Protein AF-U6F7P8-F1 (afdb_monomer)

Foldseek 3Di:
DVVVV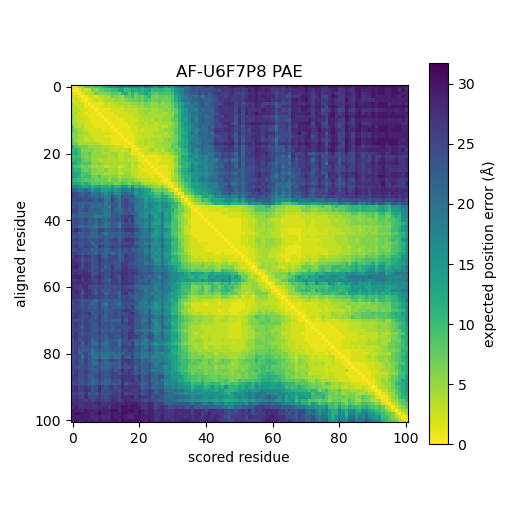VVVVVLVVVCVVVVHDPQRSCVVVPHDPPPVVVVVLVVCVVVQQKDWDDDPPDPDPVPIDIDGRDVVSVCCVVQPPVCVVCVVVVVCPPSPVDPPD

Organism: NCBI:txid1226334

Sequence (101 aa):
MKELNLDLKRLKAERVAKGLDQEQFAKKIGMSNGSSISAYLNNLIDLEIIERKQPIFENSPKKAIYAFKDNMFKFWFKFIAEAQDQIALERTKGILIGHYG

Secondary structure (DSSP, 8-state):
-HHHHHHHHHHHHHHHHTT--HHHHHHHTT--TTHHHHHHHHHHHHTTSEEEE--TT---GGG-EEEESSHHHHHIIIIIGGGHHHHHTT--TTTTS----

Radius of gyration: 21.0 Å; Cα contacts (8 Å, |Δi|>4): 57; chains: 1; bounding box: 41×50×42 Å

pLDDT: mean 76.89, std 13.51, range [39.69, 94.5]

Nearest PDB structures (foldseek):
  4kdp-assembly1_B  TM=4.256E-01  e=2.529E-02  Staphylococcus epidermidis ATCC 12228
  1j0r-assembly2_B  TM=4.481E-01  e=2.367E-02  Bacillus subtilis
  4eju-assembly1_A  TM=4.769E-01  e=5.236E-02  Staphylococcus epidermidis RP62A
  4kdp-assembly3_E  TM=4.440E-01  e=4.018E-02  Staphylococcus epidermidis ATCC 12228
  4zzl-assembly1_A  TM=3.939E-01  e=1.029E+00  Pseudomonas aeruginosa

Mean predicted aligned error: 14.49 Å

Solvent-accessible surface area (backbone atoms only — not comparable to full-atom values): 6248 Å² total; per-residue (Å²): 115,72,63,62,56,50,51,54,51,50,54,53,50,52,35,57,78,70,69,51,54,73,66,63,44,30,53,74,74,71,52,55,90,80,68,52,59,60,55,52,53,48,51,36,39,76,70,53,51,31,40,82,43,72,51,94,93,50,90,55,80,91,67,50,45,77,43,65,59,50,67,64,63,52,46,39,61,72,60,40,61,86,40,45,68,38,53,76,69,70,56,57,84,64,74,83,62,72,92,83,125

InterPro domains:
  IPR001387 Cro/C1-type, helix-turn-helix domain [PF01381] (11-43)
  IPR001387 Cro/C1-type, helix-turn-helix domain [PS50943] (11-43)
  IPR001387 Cro/C1-type, helix-turn-helix domain [cd00093] (9-52)
  IPR010982 Lambda repressor-like, DNA-binding domain superfamily [G3DSA:1.10.260.40] (8-88)
  IPR010982 Lambda repressor-like, DNA-binding domain superfamily [SSF47413] (9-44)

Structure (mmCIF, N/CA/C/O backbone):
data_AF-U6F7P8-F1
#
_entry.id   AF-U6F7P8-F1
#
loop_
_atom_site.group_PDB
_atom_site.id
_atom_site.type_symbol
_atom_site.label_atom_id
_atom_site.label_alt_id
_atom_site.label_comp_id
_atom_site.label_asym_id
_atom_site.label_entity_id
_atom_site.label_seq_id
_atom_site.pdbx_PDB_ins_code
_atom_site.Cartn_x
_atom_site.Cartn_y
_atom_site.Cartn_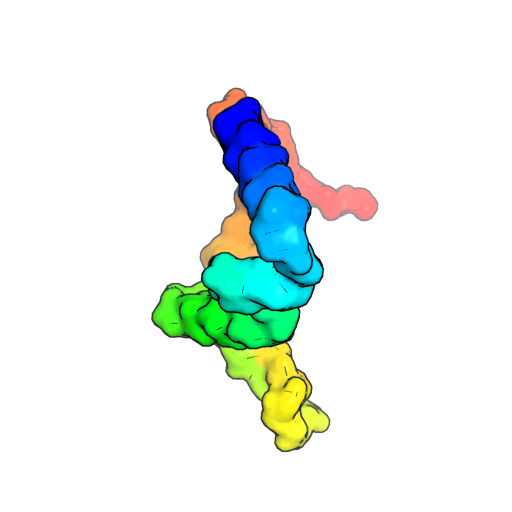z
_atom_site.occupancy
_atom_site.B_iso_or_equiv
_atom_site.auth_seq_id
_atom_site.auth_comp_id
_atom_site.auth_asym_id
_atom_site.auth_atom_id
_atom_site.pdbx_PDB_model_num
ATOM 1 N N . MET A 1 1 ? 5.619 16.842 -15.788 1.00 50.62 1 MET A N 1
ATOM 2 C CA . MET A 1 1 ? 6.120 17.372 -14.491 1.00 50.62 1 MET A CA 1
ATOM 3 C C . MET A 1 1 ? 6.026 18.898 -14.327 1.00 50.62 1 MET A C 1
ATOM 5 O O . MET A 1 1 ? 5.741 19.331 -13.218 1.00 50.62 1 MET A O 1
ATOM 9 N N . LYS A 1 2 ? 6.226 19.735 -15.366 1.00 49.28 2 LYS A N 1
ATOM 10 C CA . LYS A 1 2 ? 5.994 21.200 -15.266 1.00 49.28 2 LYS A CA 1
ATOM 11 C C . LYS A 1 2 ? 4.515 21.569 -15.040 1.00 49.28 2 LYS A C 1
ATOM 13 O O . LYS A 1 2 ? 4.241 22.419 -14.203 1.00 49.28 2 LYS A O 1
ATOM 18 N N . GLU A 1 3 ? 3.600 20.872 -15.713 1.00 48.66 3 GLU A N 1
ATOM 19 C CA . GLU A 1 3 ? 2.135 21.025 -15.592 1.00 48.66 3 GLU A CA 1
ATOM 20 C C . GLU A 1 3 ? 1.639 20.825 -14.146 1.00 48.66 3 GLU A C 1
ATOM 22 O O . GLU A 1 3 ? 1.049 21.723 -13.559 1.00 48.66 3 GLU A O 1
ATOM 27 N N . LEU A 1 4 ? 2.017 19.711 -13.505 1.00 54.81 4 LEU A N 1
ATOM 28 C CA . LEU A 1 4 ? 1.601 19.396 -12.128 1.00 54.81 4 LEU A CA 1
ATOM 29 C C . LEU A 1 4 ? 2.066 20.443 -11.097 1.00 54.81 4 LEU A C 1
ATOM 31 O O . LEU A 1 4 ? 1.343 20.785 -10.163 1.00 54.81 4 LEU A O 1
ATOM 35 N N . ASN A 1 5 ? 3.279 20.979 -11.269 1.00 60.94 5 ASN A N 1
ATOM 36 C CA . ASN A 1 5 ? 3.799 22.042 -10.406 1.00 60.94 5 ASN A CA 1
ATOM 37 C C . ASN A 1 5 ? 3.086 23.382 -10.634 1.00 60.94 5 ASN A C 1
ATOM 39 O O . ASN A 1 5 ? 2.985 24.187 -9.706 1.00 60.94 5 ASN A O 1
ATOM 43 N N . LEU A 1 6 ? 2.603 23.635 -11.852 1.00 60.31 6 LEU A N 1
ATOM 44 C CA . LEU A 1 6 ? 1.825 24.825 -12.172 1.00 60.31 6 LEU A CA 1
ATOM 45 C C . LEU A 1 6 ? 0.429 24.745 -11.544 1.00 60.31 6 LEU A C 1
ATOM 47 O O . LEU A 1 6 ? -0.015 25.717 -10.933 1.00 60.31 6 LEU A O 1
ATOM 51 N N . ASP A 1 7 ? -0.205 23.576 -11.595 1.00 72.19 7 ASP A N 1
ATOM 52 C CA . ASP A 1 7 ? -1.520 23.357 -10.991 1.00 72.19 7 ASP A CA 1
ATOM 53 C C . ASP A 1 7 ? -1.471 23.435 -9.465 1.00 72.19 7 ASP A C 1
ATOM 55 O O . ASP A 1 7 ? -2.301 24.107 -8.856 1.00 72.19 7 ASP A O 1
ATOM 59 N N . LEU A 1 8 ? -0.427 22.889 -8.833 1.00 67.31 8 LEU A N 1
ATOM 60 C CA . LEU A 1 8 ? -0.205 23.052 -7.391 1.00 67.31 8 LEU A CA 1
ATOM 61 C C . LEU A 1 8 ? -0.015 24.521 -6.982 1.00 67.31 8 LEU A C 1
ATOM 63 O O . LEU A 1 8 ? -0.485 24.935 -5.918 1.00 67.31 8 LEU A O 1
ATOM 67 N N . LYS A 1 9 ? 0.663 25.329 -7.807 1.00 78.25 9 LYS A N 1
ATOM 68 C CA . LYS A 1 9 ? 0.825 26.770 -7.549 1.00 78.25 9 LYS A CA 1
ATOM 69 C C . LYS A 1 9 ? -0.494 27.527 -7.717 1.00 78.25 9 LYS A C 1
ATOM 71 O O . LYS A 1 9 ? -0.804 28.368 -6.875 1.00 78.25 9 LYS A O 1
ATOM 76 N N . ARG A 1 10 ? -1.285 27.202 -8.744 1.00 76.94 10 ARG A N 1
ATOM 77 C CA . ARG A 1 10 ? -2.619 27.785 -8.982 1.00 76.94 10 ARG A CA 1
ATOM 78 C C . ARG A 1 10 ? -3.584 27.469 -7.846 1.00 76.94 10 ARG A C 1
ATOM 80 O O . ARG A 1 10 ? -4.213 28.377 -7.315 1.00 76.94 10 ARG A O 1
ATOM 87 N N . LEU A 1 11 ? -3.607 26.214 -7.406 1.00 79.12 11 LEU A N 1
ATOM 88 C CA . LEU A 1 11 ? -4.468 25.745 -6.326 1.00 79.12 11 LEU A CA 1
ATOM 89 C C . LEU A 1 11 ? -4.148 26.453 -4.994 1.00 79.12 11 LEU A C 1
ATOM 91 O O . LEU A 1 11 ? -5.044 26.867 -4.257 1.00 79.12 11 LEU A O 1
ATOM 95 N N . LYS A 1 12 ? -2.857 26.672 -4.705 1.00 76.94 12 LYS A N 1
ATOM 96 C CA . LYS A 1 12 ? -2.419 27.451 -3.534 1.00 76.94 12 LYS A CA 1
ATOM 97 C C . LYS A 1 12 ? -2.789 28.934 -3.640 1.00 76.94 12 LYS A C 1
ATOM 99 O O . LYS A 1 12 ? -3.189 29.511 -2.632 1.00 76.94 12 LYS A O 1
ATOM 104 N N . ALA A 1 13 ? -2.669 29.543 -4.821 1.00 82.44 13 ALA A N 1
ATOM 105 C CA . ALA A 1 13 ? -3.059 30.937 -5.041 1.00 82.44 13 ALA A CA 1
ATOM 106 C C . ALA A 1 13 ? -4.578 31.138 -4.893 1.00 82.44 13 ALA A C 1
ATOM 108 O O . ALA A 1 13 ? -5.016 32.084 -4.242 1.00 82.44 13 ALA A O 1
ATOM 109 N N . GLU A 1 14 ? -5.380 30.207 -5.414 1.00 78.38 14 GLU A N 1
ATOM 110 C CA . GLU A 1 14 ? -6.839 30.217 -5.281 1.00 78.38 14 GLU A CA 1
ATOM 111 C C . GLU A 1 14 ? -7.284 30.107 -3.815 1.00 78.38 14 GLU A C 1
ATOM 113 O O . GLU A 1 14 ? -8.186 30.832 -3.388 1.00 78.38 14 GLU A O 1
ATOM 118 N N . ARG A 1 15 ? -6.613 29.259 -3.020 1.00 86.25 15 ARG A N 1
ATOM 119 C CA . ARG A 1 15 ? -6.847 29.158 -1.571 1.00 86.25 15 ARG A CA 1
ATOM 120 C C . ARG A 1 15 ? -6.667 30.509 -0.873 1.00 86.25 15 ARG A C 1
ATOM 122 O O . ARG A 1 15 ? -7.515 30.888 -0.068 1.00 86.25 15 ARG A O 1
ATOM 129 N N . VAL A 1 16 ? -5.584 31.226 -1.187 1.00 81.94 16 VAL A N 1
ATOM 130 C CA . VAL A 1 16 ? -5.276 32.535 -0.584 1.00 81.94 16 VAL A CA 1
ATOM 131 C C . VAL A 1 16 ? -6.277 33.599 -1.033 1.00 81.94 16 VAL A C 1
ATOM 133 O O . VAL A 1 16 ? -6.799 34.320 -0.190 1.00 81.94 16 VAL A O 1
ATOM 136 N N . ALA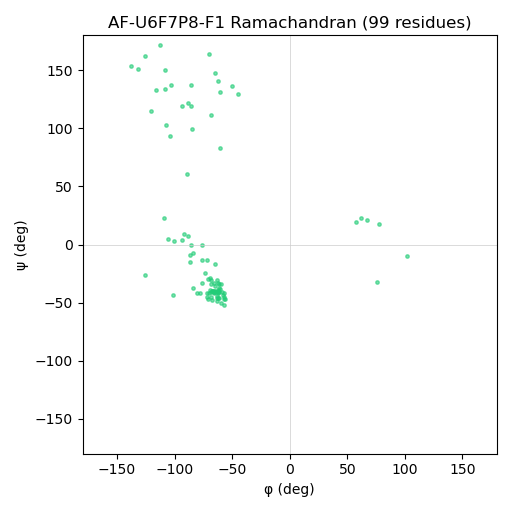 A 1 17 ? -6.610 33.659 -2.325 1.00 79.12 17 ALA A N 1
ATOM 137 C CA . ALA A 1 17 ? -7.577 34.625 -2.853 1.00 79.12 17 ALA A CA 1
ATOM 138 C C . ALA A 1 17 ? -8.982 34.452 -2.250 1.00 79.12 17 ALA A C 1
ATOM 140 O O . ALA A 1 17 ? -9.690 35.431 -2.032 1.00 79.12 17 ALA A O 1
ATOM 141 N N . LYS A 1 18 ? -9.377 33.209 -1.950 1.00 76.38 18 LYS A N 1
ATOM 142 C CA . LYS A 1 18 ? -10.656 32.886 -1.300 1.00 76.38 18 LYS A CA 1
ATOM 143 C C . LYS A 1 18 ? -10.604 32.954 0.234 1.00 76.38 18 LYS A C 1
ATOM 145 O O . LYS A 1 18 ? -11.618 32.681 0.867 1.00 76.38 18 LYS A O 1
ATOM 150 N N . GLY A 1 19 ? -9.450 33.284 0.824 1.00 78.38 19 GLY A N 1
ATOM 151 C CA . GLY A 1 19 ? -9.272 33.434 2.273 1.00 78.38 19 GLY A CA 1
ATOM 152 C C . GLY A 1 19 ? -9.408 32.139 3.082 1.00 78.38 19 GLY A C 1
ATOM 153 O O . GLY A 1 19 ? -9.696 32.201 4.272 1.00 78.38 19 GLY A O 1
ATOM 154 N N . LEU A 1 20 ? -9.236 30.970 2.456 1.00 75.12 20 LEU A N 1
ATOM 155 C CA . LEU A 1 20 ? -9.450 29.675 3.112 1.00 75.12 20 LEU A CA 1
ATOM 156 C C . LEU A 1 20 ? -8.193 29.199 3.858 1.00 75.12 20 LEU A C 1
ATOM 158 O O . LEU A 1 20 ? -7.076 29.239 3.319 1.00 75.12 20 LEU A O 1
ATOM 162 N N . ASP A 1 21 ? -8.369 28.674 5.075 1.00 77.00 21 ASP A N 1
ATOM 163 C CA . ASP A 1 21 ? -7.294 27.973 5.782 1.00 77.00 21 ASP A CA 1
ATOM 164 C C . ASP A 1 21 ? -6.981 26.612 5.122 1.00 77.00 21 ASP A C 1
ATOM 166 O O . ASP A 1 21 ? -7.715 26.114 4.260 1.00 77.00 21 ASP A O 1
ATOM 170 N N . GLN A 1 22 ? -5.829 26.031 5.460 1.00 69.50 22 GLN A N 1
ATOM 171 C CA . GLN A 1 22 ? -5.340 24.814 4.812 1.00 69.50 22 GLN A CA 1
ATOM 172 C C . GLN A 1 22 ? -6.227 23.589 5.081 1.00 69.50 22 GLN A C 1
ATOM 174 O O . GLN A 1 22 ? -6.365 22.750 4.192 1.00 69.50 22 GLN A O 1
ATOM 179 N N . GLU A 1 23 ? -6.845 23.487 6.256 1.00 68.50 23 GLU A N 1
ATOM 180 C CA . GLU A 1 23 ? -7.678 22.344 6.642 1.00 68.50 23 GLU A CA 1
ATOM 181 C C . GLU A 1 23 ? -9.063 22.422 5.995 1.00 68.50 23 GLU A C 1
ATOM 183 O O . GLU A 1 23 ? -9.555 21.432 5.449 1.00 68.50 23 GLU A O 1
ATOM 188 N N . GLN A 1 24 ? -9.658 23.615 5.959 1.00 68.62 24 GLN A N 1
ATOM 189 C CA . GLN A 1 24 ? -10.893 23.898 5.230 1.00 68.62 24 GLN A CA 1
ATOM 190 C C . GLN A 1 24 ? -10.716 23.650 3.733 1.00 68.62 24 GLN A C 1
ATOM 192 O O . GLN A 1 24 ? -11.595 23.070 3.092 1.00 68.62 24 GLN A O 1
ATOM 197 N N . PHE A 1 25 ? -9.569 24.048 3.174 1.00 70.12 25 PHE A N 1
ATOM 198 C CA . PHE A 1 25 ? -9.254 23.804 1.773 1.00 70.12 25 PHE A CA 1
ATOM 199 C C . PHE A 1 25 ? -9.059 22.314 1.482 1.00 70.12 25 PHE A C 1
ATOM 201 O O . PHE A 1 25 ? -9.686 21.808 0.556 1.00 70.12 25 PHE A O 1
ATOM 208 N N . ALA A 1 26 ? -8.277 21.602 2.304 1.00 63.75 26 ALA A N 1
ATOM 209 C CA . ALA A 1 26 ? -8.051 20.160 2.192 1.00 63.75 26 ALA A CA 1
ATOM 210 C C . ALA A 1 26 ? -9.370 19.370 2.271 1.00 63.75 26 ALA A C 1
ATOM 212 O O . ALA A 1 26 ? -9.645 18.527 1.419 1.00 63.75 26 ALA A O 1
ATOM 213 N N . LYS A 1 27 ? -10.258 19.730 3.206 1.00 65.38 27 LYS A N 1
ATOM 214 C CA . LYS A 1 27 ? -11.607 19.156 3.315 1.00 65.38 27 LYS A CA 1
ATOM 215 C C . LYS A 1 27 ? -12.461 19.441 2.076 1.00 65.38 27 LYS A C 1
ATOM 217 O O . LYS A 1 27 ? -13.155 18.547 1.599 1.00 65.38 27 LYS A O 1
ATOM 222 N N . LYS A 1 28 ? -12.396 20.662 1.531 1.00 62.62 28 LYS A N 1
ATOM 223 C CA . LYS A 1 28 ? -13.153 21.072 0.335 1.00 62.62 28 LYS A CA 1
ATOM 224 C C . LYS A 1 28 ? -12.675 20.375 -0.946 1.00 62.62 28 LYS A C 1
ATOM 226 O O . LYS A 1 28 ? -13.496 20.132 -1.822 1.00 62.62 28 LYS A O 1
ATOM 231 N N . ILE A 1 29 ? -11.390 20.022 -1.037 1.00 66.06 29 ILE A N 1
ATOM 232 C CA . ILE A 1 29 ? -10.813 19.233 -2.145 1.00 66.06 29 ILE A CA 1
ATOM 233 C C . ILE A 1 29 ? -10.808 17.715 -1.873 1.00 66.06 29 ILE A C 1
ATOM 235 O O . ILE A 1 29 ? -10.212 16.961 -2.635 1.00 66.06 29 ILE A O 1
ATOM 239 N N . GLY A 1 30 ? -11.459 17.256 -0.798 1.00 55.00 30 GLY A N 1
ATOM 240 C CA . GLY A 1 30 ? -11.628 15.829 -0.498 1.00 55.00 30 GLY A CA 1
ATOM 241 C C . GLY A 1 30 ? -10.399 15.123 0.089 1.00 55.00 30 GLY A C 1
ATOM 242 O O . GLY A 1 30 ? -10.337 13.898 0.082 1.00 55.00 30 GLY A O 1
ATOM 243 N N . MET A 1 31 ? -9.423 15.861 0.617 1.00 58.31 31 MET A N 1
ATOM 244 C CA . MET A 1 31 ? -8.236 15.310 1.276 1.00 58.31 31 MET A CA 1
ATOM 245 C C . MET A 1 31 ? -8.339 15.526 2.793 1.00 58.31 31 MET A C 1
ATOM 247 O O . MET A 1 31 ? -8.115 16.627 3.285 1.00 58.31 31 MET A O 1
ATOM 251 N N . SER A 1 32 ? -8.673 14.483 3.559 1.00 50.38 32 SER A N 1
ATOM 252 C CA . SER A 1 32 ? -8.704 14.534 5.031 1.00 50.38 32 SER A CA 1
ATOM 253 C C . SER A 1 32 ? -7.671 13.598 5.665 1.00 50.38 32 SER A C 1
ATOM 255 O O . SER A 1 32 ? -7.599 12.418 5.316 1.00 50.38 32 SER A O 1
ATOM 257 N N . ASN A 1 33 ? -6.934 14.122 6.646 1.00 59.12 33 ASN A N 1
ATOM 258 C CA . ASN A 1 33 ? -6.033 13.408 7.554 1.00 59.12 33 ASN A CA 1
ATOM 259 C C . ASN A 1 33 ? -6.685 12.109 8.102 1.00 59.12 33 ASN A C 1
ATOM 261 O O . ASN A 1 33 ? -7.823 12.132 8.565 1.00 59.12 33 ASN A O 1
ATOM 265 N N . GLY A 1 34 ? -5.992 10.964 8.024 1.00 50.44 34 GLY A N 1
ATOM 266 C CA . GLY A 1 34 ? -6.375 9.674 8.637 1.00 50.44 34 GLY A CA 1
ATOM 267 C C . GLY A 1 34 ? -7.492 8.852 7.965 1.00 50.44 34 GLY A C 1
ATOM 268 O O . GLY A 1 34 ? -7.417 7.627 7.966 1.00 50.44 34 GLY A O 1
ATOM 269 N N . SER A 1 35 ? -8.491 9.478 7.337 1.00 53.56 35 SER A N 1
ATOM 270 C CA . SER A 1 35 ? -9.611 8.761 6.690 1.00 53.56 35 SER A CA 1
ATOM 271 C C . SER A 1 35 ? -9.251 8.120 5.342 1.00 53.56 35 SER A C 1
ATOM 273 O O . SER A 1 35 ? -10.022 7.316 4.820 1.00 53.56 35 SER A O 1
ATOM 275 N N . SER A 1 36 ? -8.108 8.470 4.753 1.00 62.44 36 SER A N 1
ATOM 276 C CA . SER A 1 36 ? -7.739 7.995 3.417 1.00 62.44 36 SER A CA 1
ATOM 277 C C . SER A 1 36 ? -7.076 6.615 3.443 1.00 62.44 36 SER A C 1
ATOM 279 O O . SER A 1 36 ? -7.364 5.785 2.587 1.00 62.44 36 SER A O 1
ATOM 281 N N . ILE A 1 37 ? -6.245 6.321 4.448 1.00 73.12 37 ILE A N 1
ATOM 282 C CA . ILE A 1 37 ? -5.437 5.090 4.495 1.00 73.12 37 ILE A CA 1
ATOM 283 C C . ILE A 1 37 ? -6.316 3.845 4.628 1.00 73.12 37 ILE A C 1
ATOM 285 O O . ILE A 1 37 ? -6.066 2.860 3.944 1.00 73.12 37 ILE A O 1
ATOM 289 N N . SER A 1 38 ? -7.371 3.886 5.445 1.00 77.75 38 SER A N 1
ATOM 290 C CA . SER A 1 38 ? -8.278 2.742 5.605 1.00 77.75 38 SER A CA 1
ATOM 291 C C . SER A 1 38 ? -8.995 2.382 4.303 1.00 77.75 38 SER A C 1
ATOM 293 O O . SER A 1 38 ? -9.123 1.203 3.994 1.00 77.75 38 SER A O 1
ATOM 295 N N . ALA A 1 39 ? -9.409 3.375 3.508 1.00 80.88 39 ALA A N 1
ATOM 296 C CA . ALA A 1 39 ? -10.007 3.131 2.196 1.00 80.88 39 ALA A CA 1
ATOM 297 C C . ALA A 1 39 ? -8.989 2.517 1.224 1.00 80.88 39 ALA A C 1
ATOM 299 O O . ALA A 1 39 ? -9.306 1.558 0.530 1.00 80.88 39 ALA A O 1
ATOM 300 N N . TYR A 1 40 ? -7.744 3.005 1.227 1.00 84.38 40 TYR A N 1
ATOM 301 C CA . TYR A 1 40 ? -6.675 2.407 0.425 1.00 84.38 40 TYR A CA 1
ATOM 302 C C . TYR A 1 40 ? -6.357 0.968 0.848 1.00 84.38 40 TYR A C 1
ATOM 304 O O . TYR A 1 40 ? -6.229 0.104 -0.010 1.00 84.38 40 TYR A O 1
ATOM 312 N N . LEU A 1 41 ? -6.261 0.688 2.150 1.00 86.62 41 LEU A N 1
ATOM 313 C CA . LEU A 1 41 ? -6.013 -0.663 2.658 1.00 86.62 41 LEU A CA 1
ATOM 314 C C .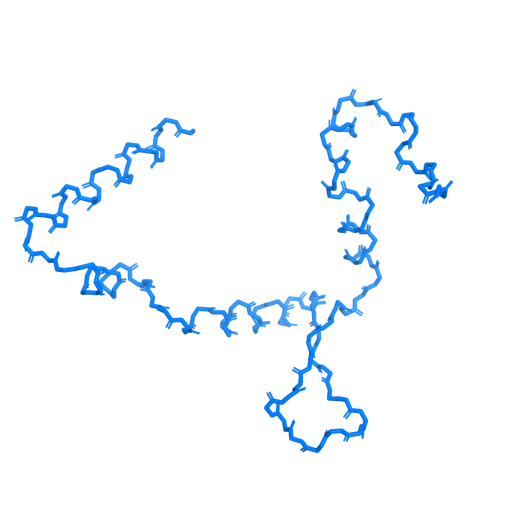 LEU A 1 41 ? -7.164 -1.614 2.324 1.00 86.62 41 LEU A C 1
ATOM 316 O O . LEU A 1 41 ? -6.901 -2.740 1.917 1.00 86.62 41 LEU A O 1
ATOM 320 N N . ASN A 1 42 ? -8.413 -1.154 2.434 1.00 88.62 42 ASN A N 1
ATOM 321 C CA . ASN A 1 42 ? -9.575 -1.939 2.023 1.00 88.62 42 ASN A CA 1
ATOM 322 C C . ASN A 1 42 ? -9.539 -2.227 0.521 1.00 88.62 42 ASN A C 1
ATOM 324 O O . ASN A 1 42 ? -9.643 -3.383 0.142 1.00 88.62 42 ASN A O 1
ATOM 328 N N . ASN A 1 43 ? -9.254 -1.229 -0.320 1.00 92.25 43 ASN A N 1
ATOM 329 C CA . ASN A 1 43 ? -9.104 -1.451 -1.758 1.00 92.25 43 ASN A CA 1
ATOM 330 C C . ASN A 1 43 ? -7.996 -2.471 -2.069 1.00 92.25 43 ASN A C 1
ATOM 332 O O . ASN A 1 43 ? -8.163 -3.308 -2.945 1.00 92.25 43 ASN A O 1
ATOM 336 N N . LEU A 1 44 ? -6.861 -2.429 -1.363 1.00 91.75 44 LEU A N 1
ATOM 337 C CA . LEU A 1 44 ? -5.778 -3.402 -1.555 1.00 91.75 44 LEU A CA 1
ATOM 338 C C . LEU A 1 44 ? -6.153 -4.813 -1.074 1.00 91.75 44 LEU A C 1
ATOM 340 O O . LEU A 1 44 ? -5.622 -5.785 -1.611 1.00 91.75 44 LEU A O 1
ATOM 344 N N . ILE A 1 45 ? -7.037 -4.933 -0.080 1.00 92.88 45 ILE A N 1
ATOM 345 C CA . ILE A 1 45 ? -7.615 -6.214 0.347 1.00 92.88 45 ILE A CA 1
ATOM 346 C C . ILE A 1 45 ? -8.613 -6.724 -0.695 1.00 92.88 45 ILE A C 1
ATOM 348 O O . ILE A 1 45 ? -8.542 -7.892 -1.066 1.00 92.88 45 ILE A O 1
ATOM 352 N N . ASP A 1 46 ? -9.493 -5.855 -1.194 1.00 94.50 46 ASP A N 1
ATOM 353 C CA . ASP A 1 46 ? -10.515 -6.186 -2.193 1.00 94.50 46 ASP A CA 1
ATOM 354 C C . ASP A 1 46 ? -9.884 -6.586 -3.534 1.00 94.50 46 ASP A C 1
ATOM 356 O O . ASP A 1 46 ? -10.353 -7.502 -4.203 1.00 94.50 46 ASP A O 1
ATOM 360 N N . LEU A 1 47 ? -8.771 -5.943 -3.899 1.00 94.31 47 LEU A N 1
ATOM 361 C CA . LEU A 1 47 ? -7.924 -6.321 -5.035 1.00 94.31 47 LEU A CA 1
ATOM 362 C C . LEU A 1 47 ? -7.045 -7.548 -4.752 1.00 94.31 47 LEU A C 1
ATOM 364 O O . LEU A 1 47 ? -6.266 -7.951 -5.611 1.00 94.31 47 LEU A O 1
ATOM 368 N N . GLU A 1 48 ? -7.136 -8.120 -3.553 1.00 92.38 48 GLU A N 1
ATOM 369 C CA . GLU A 1 48 ? -6.409 -9.311 -3.123 1.00 92.38 48 GLU A CA 1
ATOM 370 C C . GLU A 1 48 ? -4.877 -9.180 -3.112 1.00 92.38 48 GLU A C 1
ATOM 372 O O . GLU A 1 48 ? -4.153 -10.173 -3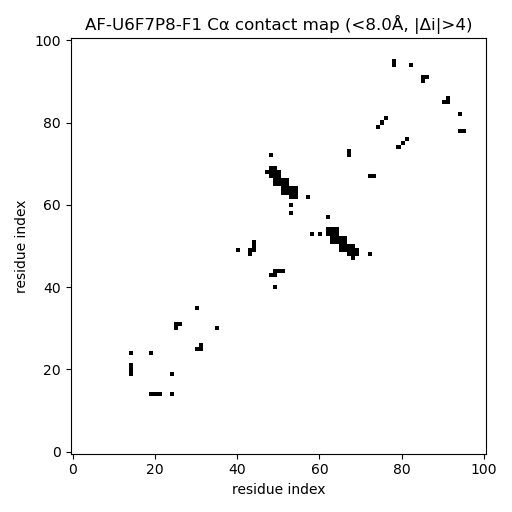.136 1.00 92.38 48 GLU A O 1
ATOM 377 N N . ILE A 1 49 ? -4.359 -7.958 -3.024 1.00 92.69 49 ILE A N 1
ATOM 378 C CA . ILE A 1 49 ? -2.917 -7.679 -2.996 1.00 92.69 49 ILE A CA 1
ATOM 379 C C . ILE A 1 49 ? -2.364 -7.917 -1.586 1.00 92.69 49 ILE A C 1
ATOM 381 O O . ILE A 1 49 ? -1.285 -8.492 -1.403 1.00 92.69 49 ILE A O 1
ATOM 385 N N . ILE A 1 50 ? -3.113 -7.489 -0.569 1.00 93.31 50 ILE A N 1
ATOM 386 C CA . ILE A 1 50 ? -2.756 -7.658 0.842 1.00 93.31 50 ILE A CA 1
ATOM 387 C C . ILE A 1 50 ? -3.877 -8.357 1.612 1.00 93.31 50 ILE A C 1
ATOM 389 O O . ILE A 1 50 ? -5.028 -8.390 1.196 1.00 93.31 50 ILE A O 1
ATOM 393 N N . GLU A 1 51 ? -3.542 -8.893 2.774 1.00 93.31 51 GLU A N 1
ATOM 394 C CA . GLU A 1 51 ? -4.461 -9.523 3.712 1.00 93.31 51 GLU A CA 1
ATOM 395 C C . GLU A 1 51 ? -4.228 -8.990 5.128 1.00 93.31 51 GLU A C 1
ATOM 397 O O . GLU A 1 51 ? -3.113 -8.614 5.505 1.00 93.31 51 GLU A O 1
ATOM 402 N N . ARG A 1 52 ? -5.293 -8.977 5.932 1.00 91.31 52 ARG A N 1
ATOM 403 C CA . ARG A 1 52 ? -5.243 -8.601 7.346 1.00 91.31 52 ARG A CA 1
ATOM 404 C C . ARG A 1 52 ? -5.065 -9.854 8.203 1.00 91.31 52 ARG A C 1
ATOM 406 O O . ARG A 1 52 ? -5.939 -10.715 8.222 1.00 91.31 52 ARG A O 1
ATOM 413 N N . LYS A 1 53 ? -3.972 -9.930 8.964 1.00 88.56 53 LYS A N 1
ATOM 414 C CA . LYS A 1 53 ? -3.662 -11.035 9.884 1.00 88.56 53 LYS A CA 1
ATOM 415 C C . LYS A 1 53 ? -3.811 -10.610 11.333 1.00 88.56 53 LYS A C 1
ATOM 417 O O . LYS A 1 53 ? -3.295 -9.571 11.746 1.00 88.56 53 LYS A O 1
ATOM 422 N N . GLN A 1 54 ? -4.478 -11.455 12.111 1.00 86.06 54 GLN A N 1
ATOM 423 C CA . GLN A 1 54 ? -4.482 -11.350 13.562 1.00 86.06 54 GLN A CA 1
ATOM 424 C C . GLN A 1 54 ? -3.289 -12.147 14.114 1.00 86.06 54 GLN A C 1
ATOM 426 O O . GLN A 1 54 ? -3.189 -13.343 13.830 1.00 86.06 54 GLN A O 1
ATOM 431 N N . PRO A 1 55 ? -2.370 -11.525 14.870 1.00 82.75 55 PRO A N 1
ATOM 432 C CA . PRO A 1 55 ? -1.290 -12.258 15.520 1.00 82.75 55 PRO A CA 1
ATOM 433 C C . PRO A 1 55 ? -1.846 -13.268 16.531 1.00 82.75 55 PRO A C 1
ATOM 435 O O . PRO A 1 55 ? -2.770 -12.953 17.273 1.00 82.75 55 PRO A O 1
ATOM 438 N N . ILE A 1 56 ? -1.248 -14.461 16.598 1.00 77.69 56 ILE A N 1
ATOM 439 C CA . ILE A 1 56 ? -1.738 -15.578 17.430 1.00 77.69 56 ILE A CA 1
ATOM 440 C C . ILE A 1 56 ? -1.778 -15.206 18.924 1.00 77.69 56 ILE A C 1
ATOM 442 O O . ILE A 1 56 ? -2.673 -15.629 19.646 1.00 77.69 56 ILE A O 1
ATOM 446 N N . PHE A 1 57 ? -0.828 -14.386 19.384 1.00 78.38 57 PHE A N 1
ATOM 447 C CA . PHE A 1 57 ? -0.698 -13.988 20.791 1.00 78.38 57 PHE A CA 1
ATOM 448 C C . PHE A 1 57 ? -1.411 -12.673 21.142 1.00 78.38 57 PHE A C 1
ATOM 450 O O . PHE A 1 57 ? -1.287 -12.193 22.266 1.00 78.38 57 PHE A O 1
ATOM 457 N N . GLU A 1 58 ? -2.136 -12.061 20.202 1.00 75.06 58 GLU A N 1
ATOM 458 C CA . GLU A 1 58 ? -2.794 -10.773 20.412 1.00 75.06 58 GLU A CA 1
ATOM 459 C C . GLU A 1 58 ? -4.304 -10.907 20.208 1.00 75.06 58 GLU A C 1
ATOM 461 O O . GLU A 1 58 ? -4.781 -11.141 19.101 1.00 75.06 58 GLU A O 1
ATOM 466 N N . ASN A 1 59 ? -5.075 -10.697 21.275 1.00 73.44 59 ASN A N 1
ATOM 467 C CA . ASN A 1 59 ? -6.537 -10.824 21.240 1.00 73.44 59 ASN A CA 1
ATOM 468 C C . ASN A 1 59 ? -7.246 -9.534 20.787 1.00 73.44 59 ASN A C 1
ATOM 470 O O . ASN A 1 59 ? -8.455 -9.536 20.561 1.00 73.44 59 ASN A O 1
ATOM 474 N N . SER A 1 60 ? -6.519 -8.417 20.652 1.00 77.12 60 SER A N 1
ATOM 475 C CA . SER A 1 60 ? -7.108 -7.140 20.249 1.00 77.12 60 SER A CA 1
ATOM 476 C C . SER A 1 60 ? -7.190 -7.001 18.723 1.00 77.12 60 SER A C 1
ATOM 478 O O . SER A 1 60 ? -6.150 -6.927 18.060 1.00 77.12 60 SER A O 1
ATOM 480 N N . PRO A 1 61 ? -8.389 -6.845 18.127 1.00 69.38 61 PRO A N 1
ATOM 481 C CA . PRO A 1 61 ? -8.535 -6.635 16.684 1.00 69.38 61 PRO A CA 1
ATOM 482 C C . PRO A 1 61 ? -7.927 -5.303 16.214 1.00 69.38 61 PRO A C 1
ATOM 484 O O . PRO A 1 61 ? -7.651 -5.120 15.029 1.00 69.38 61 PRO A O 1
ATOM 487 N N . LYS A 1 62 ? -7.665 -4.357 17.122 1.00 73.81 62 LYS A N 1
ATOM 488 C CA . LYS A 1 62 ? -7.017 -3.083 16.774 1.00 73.81 62 LYS A CA 1
ATOM 489 C C . LYS A 1 62 ? -5.530 -3.232 16.432 1.00 73.81 62 LYS A C 1
ATOM 491 O O . LYS A 1 62 ? -4.950 -2.299 15.894 1.00 73.81 62 LYS A O 1
ATOM 496 N N . LYS A 1 63 ? -4.923 -4.384 16.730 1.00 75.31 63 LYS A N 1
ATOM 497 C CA . LYS A 1 63 ? -3.497 -4.669 16.510 1.00 75.31 63 LYS A CA 1
ATOM 498 C C . LYS A 1 63 ? -3.246 -5.676 15.384 1.00 75.31 63 LYS A C 1
ATOM 500 O O . LYS A 1 63 ? -2.216 -6.344 15.354 1.00 75.31 63 LYS A O 1
ATOM 505 N N . ALA A 1 64 ? -4.193 -5.806 14.462 1.00 79.12 64 ALA A N 1
ATOM 506 C CA . ALA A 1 64 ? -3.969 -6.606 13.270 1.00 79.12 64 ALA A CA 1
ATOM 507 C C . ALA A 1 64 ? -2.873 -5.999 12.389 1.00 79.12 64 ALA A C 1
ATOM 509 O O . ALA A 1 64 ? -2.724 -4.779 12.302 1.00 79.12 64 ALA A O 1
ATOM 510 N N . ILE A 1 65 ? -2.139 -6.875 11.713 1.00 86.69 65 ILE A N 1
ATOM 511 C CA . ILE A 1 65 ? -1.070 -6.519 10.783 1.00 86.69 65 ILE A CA 1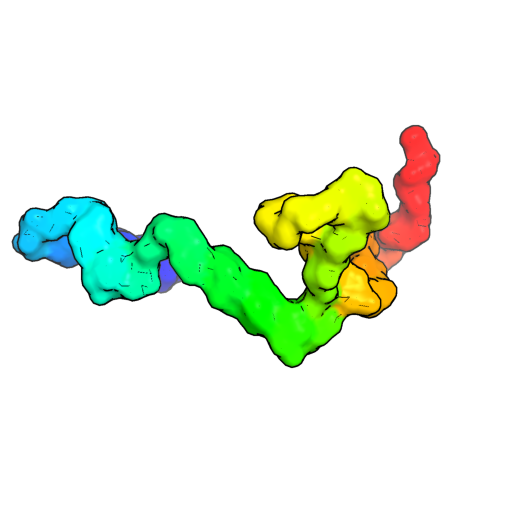
ATOM 51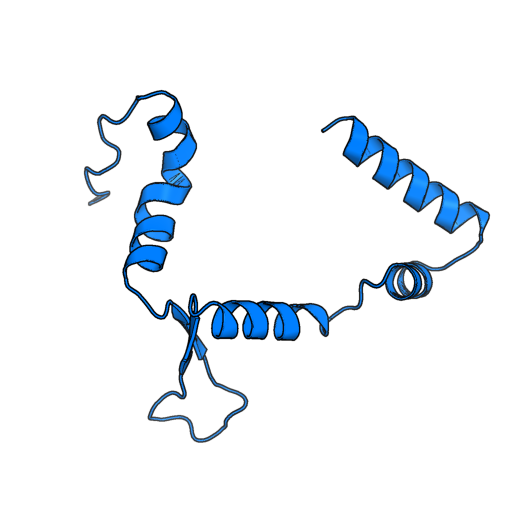2 C C . ILE A 1 65 ? -1.526 -6.795 9.350 1.00 86.69 65 ILE A C 1
ATOM 514 O O . ILE A 1 65 ? -2.322 -7.703 9.117 1.00 86.69 65 ILE A O 1
ATOM 518 N N . TYR A 1 66 ? -1.018 -6.031 8.388 1.00 89.88 66 TYR A N 1
ATOM 519 C CA . TYR A 1 66 ? -1.278 -6.258 6.965 1.00 89.88 66 TYR A CA 1
ATOM 520 C C . TYR A 1 66 ? -0.054 -6.909 6.319 1.00 89.88 66 TYR A C 1
ATOM 522 O O . TYR A 1 66 ? 1.078 -6.519 6.604 1.00 89.88 66 TYR A O 1
ATOM 530 N N . ALA A 1 67 ? -0.269 -7.902 5.462 1.00 90.81 67 ALA A N 1
ATOM 531 C CA . ALA A 1 67 ? 0.790 -8.613 4.749 1.00 90.81 67 ALA A CA 1
ATOM 532 C C . ALA A 1 67 ? 0.385 -8.850 3.294 1.00 90.81 67 ALA A C 1
ATOM 534 O O . ALA A 1 67 ? -0.799 -8.954 3.007 1.00 90.81 67 ALA A O 1
ATOM 535 N N . PHE A 1 68 ? 1.343 -8.977 2.375 1.00 93.19 68 PHE A N 1
ATOM 536 C CA . PHE A 1 68 ? 1.031 -9.391 1.003 1.00 93.19 68 PHE A CA 1
ATOM 537 C C . PHE A 1 68 ? 0.394 -10.783 0.984 1.00 93.19 68 PHE A C 1
ATOM 539 O O . PHE A 1 68 ? 0.940 -11.716 1.595 1.00 93.19 68 PHE A O 1
ATOM 546 N N . LYS A 1 69 ? -0.726 -10.891 0.261 1.00 90.69 69 LYS A N 1
ATOM 547 C CA . LYS A 1 69 ? -1.529 -12.113 0.149 1.00 90.69 69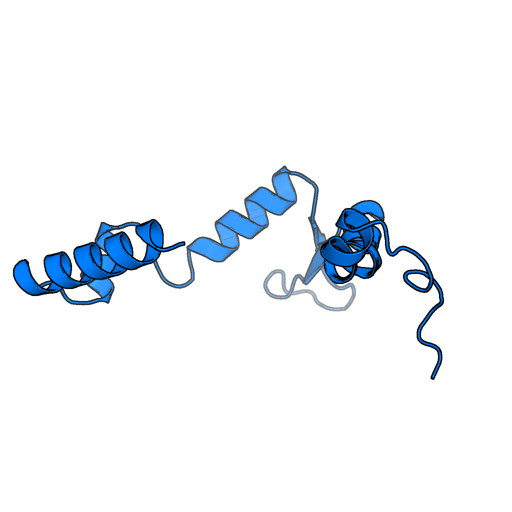 LYS A CA 1
ATOM 548 C C . LYS A 1 69 ? -0.787 -13.192 -0.636 1.00 90.69 69 LYS A C 1
ATOM 550 O O . LYS A 1 69 ? -0.784 -14.351 -0.231 1.00 90.69 69 LYS A O 1
ATOM 555 N N . ASP A 1 70 ? -0.107 -12.804 -1.715 1.00 88.06 70 ASP A N 1
ATOM 556 C CA . ASP A 1 70 ? 0.670 -13.716 -2.551 1.00 88.06 70 ASP A CA 1
ATOM 557 C C . ASP A 1 70 ? 2.187 -13.466 -2.479 1.00 88.06 70 ASP A C 1
ATOM 559 O O . ASP A 1 70 ? 2.689 -12.516 -1.865 1.00 88.06 70 ASP A O 1
ATOM 563 N N . ASN A 1 71 ? 2.940 -14.377 -3.095 1.00 89.50 71 ASN A N 1
ATOM 564 C CA . ASN A 1 71 ? 4.390 -14.257 -3.211 1.00 89.50 71 ASN A CA 1
ATOM 565 C C . ASN A 1 71 ? 4.826 -13.439 -4.435 1.00 89.50 71 ASN A C 1
ATOM 567 O O . ASN A 1 71 ? 5.982 -13.024 -4.480 1.00 89.50 71 ASN A O 1
ATOM 571 N N . MET A 1 72 ? 3.936 -13.189 -5.399 1.00 89.44 72 MET A N 1
ATOM 572 C CA . MET A 1 72 ? 4.257 -12.461 -6.625 1.00 89.44 72 MET A CA 1
ATOM 573 C C . MET A 1 72 ? 4.488 -10.979 -6.332 1.00 89.44 72 MET A C 1
ATOM 575 O O . MET A 1 72 ? 5.521 -10.443 -6.722 1.00 89.44 72 MET A O 1
ATOM 579 N N . PHE A 1 73 ? 3.609 -10.330 -5.565 1.00 89.12 73 PHE A N 1
ATOM 580 C CA . PHE A 1 73 ? 3.813 -8.943 -5.142 1.00 89.12 73 PHE A CA 1
ATOM 581 C C . PHE A 1 73 ? 5.031 -8.808 -4.230 1.00 89.12 73 PHE A C 1
ATOM 583 O O . PHE A 1 73 ? 5.828 -7.888 -4.409 1.00 89.12 73 PHE A O 1
ATOM 590 N N . LYS A 1 74 ? 5.247 -9.761 -3.309 1.00 88.06 74 LYS A N 1
ATOM 591 C CA . LYS A 1 74 ? 6.474 -9.794 -2.490 1.00 88.06 74 LYS A CA 1
ATOM 592 C C . LYS A 1 74 ? 7.719 -9.854 -3.364 1.00 88.06 74 LYS A C 1
ATOM 594 O O . LYS A 1 74 ? 8.659 -9.108 -3.120 1.00 88.06 74 LYS A O 1
ATOM 599 N N . PHE A 1 75 ? 7.729 -10.732 -4.364 1.00 88.25 75 PHE A N 1
ATOM 600 C CA . PHE A 1 75 ? 8.836 -10.865 -5.302 1.00 88.25 75 PHE A CA 1
ATOM 601 C C . PHE A 1 75 ? 9.034 -9.582 -6.112 1.00 88.25 75 PHE A C 1
ATOM 603 O O . PHE A 1 75 ? 10.144 -9.059 -6.171 1.00 88.25 75 PHE A O 1
ATOM 610 N N . TRP A 1 76 ? 7.955 -9.040 -6.678 1.00 90.44 76 TRP A N 1
ATOM 611 C CA . TRP A 1 76 ? 8.001 -7.842 -7.504 1.00 90.44 76 TRP A CA 1
ATOM 612 C C . TRP A 1 76 ? 8.558 -6.647 -6.727 1.00 90.44 76 TRP A C 1
ATOM 614 O O . TRP A 1 76 ? 9.526 -6.033 -7.164 1.00 90.44 76 TRP A O 1
ATOM 624 N N . PHE A 1 77 ? 8.033 -6.363 -5.533 1.00 87.00 77 PHE A N 1
ATOM 625 C CA . PHE A 1 77 ? 8.531 -5.253 -4.718 1.00 87.00 77 PHE A CA 1
ATOM 626 C C . PHE A 1 77 ? 9.943 -5.491 -4.182 1.00 87.00 77 PHE A C 1
ATOM 628 O O . PHE A 1 77 ? 10.708 -4.540 -4.075 1.00 87.00 77 PHE A O 1
ATOM 635 N N . LYS A 1 78 ? 10.307 -6.740 -3.867 1.00 86.06 78 LYS A N 1
ATOM 636 C CA . LYS A 1 78 ? 11.632 -7.065 -3.323 1.00 86.06 78 LYS A CA 1
ATOM 637 C C . LYS A 1 78 ? 12.746 -7.052 -4.372 1.00 86.06 78 LYS A C 1
ATOM 639 O O . LYS A 1 78 ? 13.880 -6.760 -4.019 1.00 86.06 78 LYS A O 1
ATOM 644 N N . PHE A 1 79 ? 12.457 -7.424 -5.618 1.00 85.38 79 PHE A N 1
ATOM 645 C CA . PHE A 1 79 ? 13.499 -7.672 -6.625 1.00 85.38 79 PHE A CA 1
ATOM 646 C C . PHE A 1 79 ? 13.331 -6.869 -7.917 1.00 85.38 79 PHE A C 1
ATOM 648 O O . PHE A 1 79 ? 14.316 -6.627 -8.605 1.00 85.38 79 PHE A O 1
ATOM 655 N N . ILE A 1 80 ? 12.106 -6.474 -8.274 1.00 88.38 80 ILE A N 1
ATOM 656 C CA . ILE A 1 80 ? 11.814 -5.835 -9.565 1.00 88.38 80 ILE A CA 1
ATOM 657 C C . ILE A 1 80 ? 11.662 -4.321 -9.418 1.00 88.38 80 ILE A C 1
ATOM 659 O O . ILE A 1 80 ? 12.218 -3.587 -10.229 1.00 88.38 80 ILE A O 1
ATOM 663 N N . ALA A 1 81 ? 10.963 -3.846 -8.383 1.00 89.00 81 ALA A N 1
ATOM 664 C CA . ALA A 1 81 ? 10.648 -2.426 -8.206 1.00 89.00 81 ALA A CA 1
ATOM 665 C C . ALA A 1 81 ? 11.898 -1.530 -8.170 1.00 89.00 81 ALA A C 1
ATOM 667 O O . ALA A 1 81 ? 11.947 -0.507 -8.845 1.00 89.00 81 ALA A O 1
ATOM 668 N N . GLU A 1 82 ? 12.933 -1.935 -7.430 1.00 85.06 82 GLU A N 1
ATOM 669 C CA . GLU A 1 82 ? 14.186 -1.171 -7.309 1.00 85.06 82 GLU A CA 1
ATOM 670 C C . GLU A 1 82 ? 15.052 -1.236 -8.575 1.00 85.06 82 GLU A C 1
ATOM 672 O O . GLU A 1 82 ? 15.859 -0.349 -8.847 1.00 85.06 82 GLU A O 1
ATOM 677 N N . ALA A 1 83 ? 14.876 -2.288 -9.370 1.00 86.25 83 ALA A N 1
ATOM 678 C CA . ALA A 1 83 ? 15.663 -2.563 -10.561 1.00 86.25 83 ALA A CA 1
ATOM 679 C C . ALA A 1 83 ? 14.954 -2.158 -11.865 1.00 86.25 83 ALA A C 1
ATOM 681 O O . ALA A 1 83 ? 15.492 -2.388 -12.950 1.00 86.25 83 ALA A O 1
ATOM 682 N N . GLN A 1 84 ? 13.765 -1.554 -11.780 1.00 87.62 84 GLN A N 1
ATOM 683 C CA . GLN A 1 84 ? 12.887 -1.306 -12.923 1.00 87.62 84 GLN A CA 1
ATOM 684 C C . GLN A 1 84 ? 13.569 -0.479 -14.024 1.00 87.62 84 GLN A C 1
ATOM 686 O O . GLN A 1 84 ? 13.467 -0.828 -15.200 1.00 87.62 84 GLN A O 1
ATOM 691 N N . ASP A 1 85 ? 14.329 0.552 -13.652 1.00 87.00 85 ASP A N 1
ATOM 692 C CA . ASP A 1 85 ? 15.059 1.400 -14.602 1.00 87.00 85 ASP A CA 1
ATOM 693 C C . ASP A 1 85 ? 16.178 0.635 -15.318 1.00 87.00 85 ASP A C 1
ATOM 695 O O . ASP A 1 85 ? 16.388 0.789 -16.521 1.00 87.00 85 ASP A O 1
ATOM 699 N N . GLN A 1 86 ? 16.893 -0.229 -14.594 1.00 86.06 86 GLN A N 1
ATOM 700 C CA . GLN A 1 86 ? 17.961 -1.042 -15.174 1.00 86.06 86 GLN A CA 1
ATOM 701 C C . GLN A 1 86 ? 17.394 -2.104 -16.119 1.00 86.06 86 GLN A C 1
ATOM 703 O O . GLN A 1 86 ? 17.953 -2.323 -17.191 1.00 86.06 86 GLN A O 1
ATOM 708 N N . ILE A 1 87 ? 16.261 -2.714 -15.755 1.00 86.44 87 ILE A N 1
ATOM 709 C CA . ILE A 1 87 ? 15.522 -3.647 -16.612 1.00 86.44 87 ILE A CA 1
ATOM 710 C C . ILE A 1 87 ? 15.048 -2.934 -17.883 1.00 86.44 87 ILE A C 1
ATOM 712 O O . ILE A 1 87 ? 15.255 -3.454 -18.976 1.00 86.44 87 ILE A O 1
ATOM 716 N N . ALA A 1 88 ? 14.472 -1.735 -17.759 1.00 88.56 88 ALA A N 1
ATOM 717 C CA . ALA A 1 88 ? 13.991 -0.950 -18.896 1.00 88.56 88 ALA A CA 1
ATOM 718 C C . ALA A 1 88 ? 15.118 -0.533 -19.858 1.00 88.56 88 ALA A C 1
ATOM 720 O O . ALA A 1 88 ? 14.891 -0.411 -21.058 1.00 88.56 88 ALA A O 1
ATOM 721 N N . LEU A 1 89 ? 16.333 -0.340 -19.340 1.00 90.81 89 LEU A N 1
ATOM 722 C CA . LEU A 1 89 ? 17.540 -0.052 -20.120 1.00 90.81 89 LEU A CA 1
ATOM 723 C C . LEU A 1 89 ? 18.283 -1.317 -20.587 1.00 90.81 89 LEU A C 1
ATOM 725 O O . LEU A 1 89 ? 19.407 -1.206 -21.076 1.00 90.81 89 LEU A O 1
ATOM 729 N N . GLU A 1 90 ? 17.698 -2.503 -20.386 1.00 84.69 90 GLU A N 1
ATOM 730 C CA . GLU A 1 90 ? 18.275 -3.821 -20.699 1.00 84.69 90 GLU A CA 1
ATOM 731 C C . GLU A 1 90 ? 19.620 -4.105 -19.998 1.00 84.69 90 GLU A C 1
ATOM 733 O O . GLU A 1 90 ? 20.378 -5.006 -20.361 1.00 84.69 90 GLU A O 1
ATOM 738 N N . ARG A 1 91 ? 19.924 -3.372 -18.923 1.00 84.00 91 ARG A N 1
ATOM 739 C CA . ARG A 1 91 ? 21.138 -3.520 -18.109 1.00 84.00 91 ARG A CA 1
ATOM 740 C C . ARG A 1 9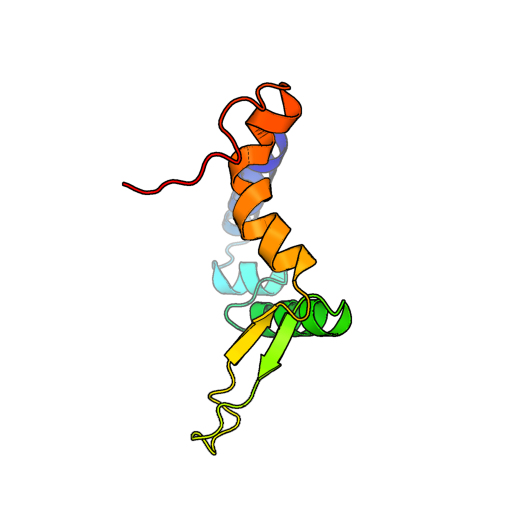1 ? 20.910 -4.523 -16.987 1.00 84.00 91 ARG A C 1
ATOM 742 O O . ARG A 1 91 ? 21.013 -4.196 -15.813 1.00 84.00 91 ARG A O 1
ATOM 749 N N . THR A 1 92 ? 20.604 -5.765 -17.349 1.00 77.25 92 THR A N 1
ATOM 750 C CA . THR A 1 92 ? 20.169 -6.802 -16.392 1.00 77.25 92 THR A CA 1
ATOM 751 C C . THR A 1 92 ? 21.303 -7.541 -15.681 1.00 77.25 92 THR A C 1
ATOM 753 O O . THR A 1 92 ? 21.073 -8.314 -14.746 1.00 77.25 92 THR A O 1
ATOM 756 N N . LYS A 1 93 ? 22.552 -7.298 -16.089 1.00 79.12 93 LYS A N 1
ATOM 757 C CA . LYS A 1 93 ? 23.730 -7.971 -15.540 1.00 79.12 93 LYS A CA 1
ATOM 758 C C . LYS A 1 93 ? 23.971 -7.536 -14.089 1.00 79.12 93 LYS A C 1
ATOM 760 O O . LYS A 1 93 ? 24.372 -6.407 -13.843 1.00 79.12 93 LYS A O 1
ATOM 765 N N . GLY A 1 94 ? 23.767 -8.456 -13.147 1.00 72.81 94 GLY A N 1
ATOM 766 C CA . GLY A 1 94 ? 23.990 -8.231 -11.712 1.00 72.81 94 GLY A CA 1
ATOM 767 C C . GLY A 1 94 ? 22.729 -7.967 -10.886 1.00 72.81 94 GLY A C 1
ATOM 768 O O . GLY A 1 94 ? 22.809 -8.038 -9.669 1.00 72.81 94 GLY A O 1
ATOM 769 N N . ILE A 1 95 ? 21.562 -7.766 -11.513 1.00 71.75 95 ILE A N 1
ATOM 770 C CA . ILE A 1 95 ? 20.305 -7.425 -10.813 1.00 71.75 95 ILE A CA 1
ATOM 771 C C . ILE A 1 95 ? 19.836 -8.529 -9.845 1.00 71.75 95 ILE A C 1
ATOM 773 O O . ILE A 1 95 ? 19.260 -8.236 -8.803 1.00 71.75 95 ILE A O 1
ATOM 777 N N . LEU A 1 96 ? 20.093 -9.802 -10.166 1.00 66.12 96 LEU A N 1
ATOM 778 C CA . LEU A 1 96 ? 19.685 -10.953 -9.344 1.00 66.12 96 LEU A CA 1
ATOM 779 C C . LEU A 1 96 ? 20.847 -11.607 -8.579 1.00 66.12 96 LEU A C 1
ATOM 781 O O . LEU A 1 96 ? 20.655 -12.640 -7.937 1.00 66.12 96 LEU A O 1
ATOM 785 N N . ILE A 1 97 ? 22.056 -11.043 -8.651 1.00 62.59 97 ILE A N 1
ATOM 786 C CA . ILE A 1 97 ? 23.208 -11.569 -7.913 1.00 62.59 97 ILE A CA 1
ATOM 787 C C . ILE A 1 97 ? 23.134 -10.962 -6.514 1.00 62.59 97 ILE A C 1
ATOM 789 O O . ILE A 1 97 ? 23.443 -9.792 -6.316 1.00 62.59 97 ILE A O 1
ATOM 793 N N . GLY A 1 98 ? 22.615 -11.753 -5.574 1.00 54.62 98 GLY A N 1
ATOM 794 C CA . GLY A 1 98 ? 22.262 -11.311 -4.230 1.00 54.62 98 GLY A CA 1
ATOM 795 C C . GLY A 1 98 ? 23.373 -10.536 -3.523 1.00 54.62 98 GLY A C 1
ATOM 796 O O . GLY A 1 98 ? 24.531 -10.948 -3.513 1.00 54.62 98 GLY A O 1
ATOM 797 N N . HIS A 1 99 ? 22.974 -9.439 -2.879 1.00 50.88 99 HIS A N 1
ATOM 798 C CA . HIS A 1 99 ? 23.735 -8.766 -1.834 1.00 50.88 99 HIS A CA 1
ATOM 799 C C . HIS A 1 99 ? 23.949 -9.730 -0.652 1.00 50.88 99 HIS A C 1
ATOM 801 O O . HIS A 1 99 ? 23.192 -9.721 0.315 1.00 50.88 99 HIS A O 1
ATOM 807 N N . TYR A 1 100 ? 24.958 -10.593 -0.746 1.00 43.75 100 TYR A N 1
ATOM 808 C CA . TYR A 1 100 ? 25.597 -11.212 0.410 1.00 43.75 100 TYR A CA 1
ATOM 809 C C . TYR A 1 100 ? 26.937 -10.507 0.607 1.00 43.75 100 TYR A C 1
ATOM 811 O O . TYR A 1 100 ? 27.929 -10.840 -0.040 1.00 43.75 100 TYR A O 1
ATOM 819 N N . GLY A 1 101 ? 26.914 -9.487 1.460 1.00 39.69 101 GLY A N 1
ATOM 820 C CA . GLY A 1 101 ? 28.067 -8.796 2.027 1.00 39.69 101 GLY A CA 1
ATOM 821 C C . GLY A 1 101 ? 27.790 -8.539 3.496 1.00 39.69 101 GLY A C 1
ATOM 822 O O . GLY A 1 101 ? 26.622 -8.201 3.797 1.00 39.69 101 GLY A O 1
#